Protein AF-A0A259DXG7-F1 (afdb_monomer_lite)

Foldseek 3Di:
DDDPDPPPFQALVNQDQDDADDDDPDPVCCVVCVPVVVVSRVVNVVSNVVSVVSVVRNVVVVVVVVVVVVVVVVVVPDDPVD

Radius of gyration: 23.28 Å; chains: 1; bounding box: 59×14×64 Å

pLDDT: mean 88.62, std 15.65, range [38.75, 98.5]

Structure (mmCIF, N/CA/C/O backbone):
data_AF-A0A259DXG7-F1
#
_entry.id   AF-A0A259DXG7-F1
#
loop_
_atom_site.group_PDB
_atom_site.id
_atom_site.type_symbol
_atom_site.label_atom_id
_atom_site.label_alt_id
_atom_site.label_comp_id
_atom_site.label_asym_id
_atom_site.label_entity_id
_atom_site.label_seq_id
_atom_site.pdbx_PDB_ins_code
_atom_site.Cartn_x
_atom_site.Cartn_y
_atom_site.Cartn_z
_atom_site.occupancy
_atom_site.B_iso_or_equiv
_atom_site.auth_seq_id
_atom_site.auth_comp_id
_atom_site.auth_asym_id
_atom_site.auth_atom_id
_atom_site.pdbx_PDB_model_num
ATOM 1 N N . MET A 1 1 ? 5.929 7.667 -39.073 1.00 38.75 1 MET A N 1
ATOM 2 C CA . MET A 1 1 ? 6.160 7.842 -37.624 1.00 38.75 1 MET A CA 1
ATOM 3 C C . MET A 1 1 ? 5.353 6.767 -36.910 1.00 38.75 1 MET A C 1
ATOM 5 O O . MET A 1 1 ? 4.134 6.820 -37.029 1.00 38.75 1 MET A O 1
ATOM 9 N N . PRO A 1 2 ? 5.961 5.742 -36.293 1.00 47.16 2 PRO A N 1
ATOM 10 C CA . PRO A 1 2 ? 5.193 4.744 -35.566 1.00 47.16 2 PRO A CA 1
ATOM 11 C C . PRO A 1 2 ? 4.770 5.359 -34.233 1.00 47.16 2 PRO A C 1
ATOM 13 O O . PRO A 1 2 ? 5.599 5.844 -33.469 1.00 47.16 2 PRO A O 1
ATOM 16 N N . VAL A 1 3 ? 3.465 5.400 -33.994 1.00 49.00 3 VAL A N 1
ATOM 17 C CA . VAL A 1 3 ? 2.905 5.807 -32.707 1.00 49.00 3 VAL A CA 1
ATOM 18 C C . VAL A 1 3 ? 3.184 4.645 -31.757 1.00 49.00 3 VAL A C 1
ATOM 20 O O . VAL A 1 3 ? 2.658 3.552 -31.967 1.00 49.00 3 VAL A O 1
ATOM 23 N N . CYS A 1 4 ? 4.073 4.837 -30.778 1.00 49.53 4 CYS A N 1
ATOM 24 C CA . CYS A 1 4 ? 4.272 3.864 -29.707 1.00 49.53 4 CYS A CA 1
ATOM 25 C C . CYS A 1 4 ? 2.911 3.600 -29.061 1.00 49.53 4 CYS A C 1
ATOM 27 O O . CYS A 1 4 ? 2.290 4.519 -28.527 1.00 49.53 4 CYS A O 1
ATOM 29 N N . GLY A 1 5 ? 2.426 2.363 -29.178 1.00 48.00 5 GLY A N 1
ATOM 30 C CA . GLY A 1 5 ? 1.182 1.943 -28.554 1.00 48.00 5 GLY A CA 1
ATOM 31 C C . GLY A 1 5 ? 1.297 2.153 -27.053 1.00 48.00 5 GLY A C 1
ATOM 32 O O . GLY A 1 5 ? 2.135 1.528 -26.406 1.00 48.00 5 GLY A O 1
ATOM 33 N N . VAL A 1 6 ? 0.485 3.061 -26.520 1.00 53.28 6 VAL A N 1
ATOM 34 C CA . VAL A 1 6 ? 0.313 3.225 -25.080 1.00 53.28 6 VAL A CA 1
ATOM 35 C C . VAL A 1 6 ? -0.258 1.907 -24.576 1.00 53.28 6 VAL A C 1
ATOM 37 O O . VAL A 1 6 ? -1.381 1.543 -24.928 1.00 53.28 6 VAL A O 1
ATOM 40 N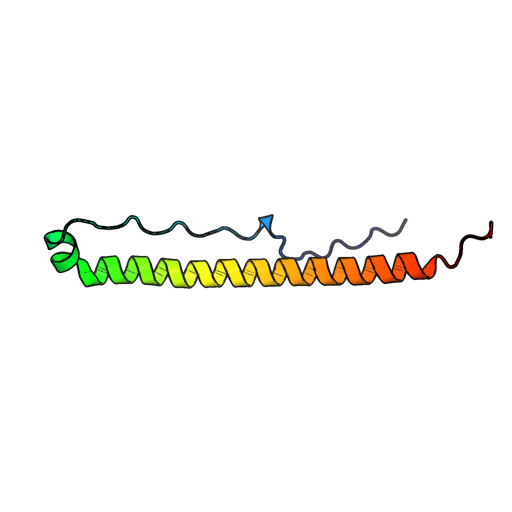 N . ALA A 1 7 ? 0.532 1.151 -23.817 1.00 55.31 7 ALA A N 1
ATOM 41 C CA . ALA A 1 7 ? -0.022 0.073 -23.020 1.00 55.31 7 ALA A CA 1
ATOM 42 C C . ALA A 1 7 ? -1.017 0.732 -22.056 1.00 55.31 7 ALA A C 1
ATOM 44 O O . ALA A 1 7 ? -0.629 1.575 -21.251 1.00 55.31 7 ALA A O 1
ATOM 45 N N . GLN A 1 8 ? -2.307 0.424 -22.203 1.00 56.97 8 GLN A N 1
ATOM 46 C CA . GLN A 1 8 ? -3.333 0.810 -21.235 1.00 56.97 8 GLN A CA 1
ATOM 47 C C . GLN A 1 8 ? -3.169 -0.101 -20.028 1.00 56.97 8 GLN A C 1
ATOM 49 O O . GLN A 1 8 ? -3.820 -1.136 -19.912 1.00 56.97 8 GLN A O 1
ATOM 54 N N . GLY A 1 9 ? -2.186 0.251 -19.218 1.00 61.62 9 GLY A N 1
ATOM 55 C CA . GLY A 1 9 ? -1.865 -0.406 -17.977 1.00 61.62 9 GLY A CA 1
ATOM 56 C C . GLY A 1 9 ? -2.356 0.401 -16.777 1.00 61.62 9 GLY A C 1
ATOM 57 O O . GLY A 1 9 ? -2.606 1.604 -16.898 1.00 61.62 9 GLY A O 1
ATOM 58 N N . ALA A 1 10 ? -2.563 -0.274 -15.649 1.00 67.38 10 ALA A N 1
ATOM 59 C CA . ALA A 1 10 ? -2.929 0.373 -14.399 1.00 67.38 10 ALA A CA 1
ATOM 60 C C . ALA A 1 10 ? -1.738 1.188 -13.892 1.00 67.38 10 ALA A C 1
ATOM 62 O O . ALA A 1 10 ? -0.716 0.646 -13.489 1.00 67.38 10 ALA A O 1
ATOM 63 N N . THR A 1 11 ? -1.866 2.505 -13.864 1.00 79.31 11 THR A N 1
ATOM 64 C CA . THR A 1 11 ? -0.851 3.373 -13.276 1.00 79.31 11 THR A CA 1
ATOM 65 C C . THR A 1 11 ? -1.066 3.493 -11.769 1.00 79.31 11 THR A C 1
ATOM 67 O O . THR A 1 11 ? -2.159 3.272 -11.254 1.00 79.31 11 THR A O 1
ATOM 70 N N . ALA A 1 12 ? -0.039 3.920 -11.027 1.00 84.50 12 ALA A N 1
ATOM 71 C CA . ALA A 1 12 ? -0.200 4.200 -9.596 1.00 84.50 12 ALA A CA 1
ATOM 72 C C . ALA A 1 12 ? -1.259 5.289 -9.316 1.00 84.50 12 ALA A C 1
ATOM 74 O O . ALA A 1 12 ? -1.797 5.341 -8.215 1.00 84.50 12 ALA A O 1
ATOM 75 N N . LEU A 1 13 ? -1.567 6.137 -10.307 1.00 87.75 13 LEU A N 1
ATOM 76 C CA . LEU A 1 13 ? -2.615 7.160 -10.227 1.00 87.75 13 LEU A CA 1
ATOM 77 C C . LEU A 1 13 ? -4.026 6.552 -10.248 1.00 87.75 13 LEU A C 1
ATOM 79 O O . LEU A 1 13 ? -4.963 7.197 -9.784 1.00 87.75 13 LEU A O 1
ATOM 83 N N . ASP A 1 14 ? -4.171 5.320 -10.742 1.00 87.75 14 ASP A N 1
ATOM 84 C CA . ASP A 1 14 ? -5.436 4.582 -10.766 1.00 87.75 14 ASP A CA 1
ATOM 85 C C . ASP A 1 14 ? -5.710 3.854 -9.437 1.00 87.75 14 ASP A C 1
ATOM 87 O O . ASP A 1 14 ? -6.819 3.375 -9.194 1.00 87.75 14 ASP A O 1
ATOM 91 N N . CYS A 1 15 ? -4.712 3.780 -8.550 1.00 94.44 15 CYS A N 1
ATOM 92 C CA . CYS 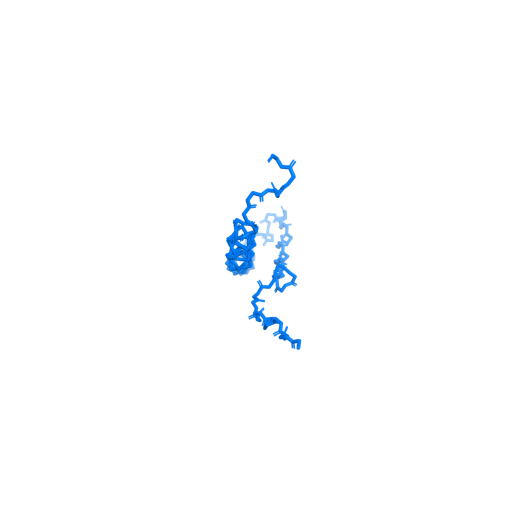A 1 15 ? -4.819 3.112 -7.259 1.00 94.44 15 CYS A CA 1
ATOM 93 C C . CYS A 1 15 ? -5.223 4.110 -6.166 1.00 94.44 15 CYS A C 1
ATOM 95 O O . CYS A 1 15 ? -4.429 4.957 -5.759 1.00 94.44 15 CYS A O 1
ATOM 97 N N . LEU A 1 16 ? -6.445 3.984 -5.642 1.00 93.50 16 LEU A N 1
ATOM 98 C CA . LEU A 1 16 ? -6.928 4.834 -4.552 1.00 93.50 16 LEU A CA 1
ATOM 99 C C . LEU A 1 16 ? -6.675 4.173 -3.183 1.00 93.50 16 LEU A C 1
ATOM 101 O O . LEU A 1 16 ? -7.160 3.060 -2.962 1.00 93.50 16 LEU A O 1
ATOM 105 N N . PRO A 1 17 ? -5.950 4.823 -2.254 1.00 95.69 17 PRO A N 1
ATOM 106 C CA . PRO A 1 17 ? -5.781 4.296 -0.906 1.00 95.69 17 PRO A CA 1
ATOM 107 C C . PRO A 1 17 ? -7.102 4.380 -0.122 1.00 95.69 17 PRO A C 1
ATOM 109 O O . PRO A 1 17 ? -7.764 5.422 -0.165 1.00 95.69 17 PRO A O 1
ATOM 112 N N . PRO A 1 18 ? -7.480 3.332 0.630 1.00 97.25 18 PRO A N 1
ATOM 113 C CA . PRO A 1 18 ? -8.654 3.391 1.490 1.00 97.25 18 PRO A CA 1
ATOM 114 C C . PRO A 1 18 ? -8.411 4.285 2.706 1.00 97.25 18 PRO A C 1
ATOM 116 O O . PRO A 1 18 ? -7.281 4.434 3.183 1.00 97.25 18 PRO A O 1
ATOM 119 N N . LEU A 1 19 ? -9.491 4.851 3.243 1.00 97.00 19 LEU A N 1
ATOM 120 C CA . LEU A 1 19 ? -9.440 5.648 4.464 1.00 97.00 19 LEU A CA 1
ATOM 121 C C . LEU A 1 19 ? -9.551 4.728 5.691 1.00 97.00 19 LEU A C 1
ATOM 123 O O . LEU A 1 19 ? -10.537 4.000 5.805 1.00 97.00 19 LEU A O 1
ATOM 127 N N . PRO A 1 20 ? -8.595 4.766 6.636 1.00 96.75 20 PRO A N 1
ATOM 128 C CA . PRO A 1 20 ? -8.716 4.009 7.874 1.00 96.75 20 PRO A CA 1
ATOM 129 C C . PRO A 1 20 ? -9.944 4.444 8.691 1.00 96.75 20 PRO A C 1
ATOM 131 O O . PRO A 1 20 ? -10.180 5.652 8.818 1.00 96.75 20 PRO A O 1
ATOM 134 N N . PRO A 1 21 ? -10.683 3.503 9.312 1.00 96.44 21 PRO A N 1
ATOM 135 C CA . PRO A 1 21 ? -11.748 3.842 10.244 1.00 96.44 21 PRO A CA 1
ATOM 136 C C . PR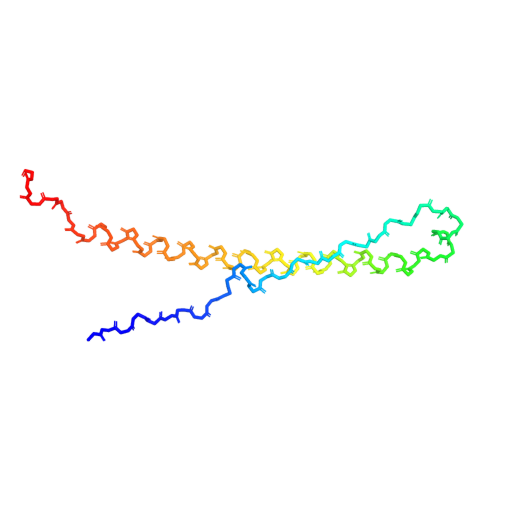O A 1 21 ? -11.205 4.643 11.431 1.00 96.44 21 PRO A C 1
ATOM 138 O O . PRO A 1 21 ? -10.095 4.400 11.918 1.00 96.44 21 PRO A O 1
ATOM 141 N N . ALA A 1 22 ? -11.998 5.590 11.932 1.00 94.44 22 ALA A N 1
ATOM 142 C CA . ALA A 1 22 ? -11.628 6.345 13.120 1.00 94.44 22 ALA A CA 1
ATOM 143 C C . ALA A 1 22 ? -11.631 5.430 14.363 1.00 94.44 22 ALA A C 1
ATOM 145 O O . ALA A 1 22 ? -12.547 4.624 14.542 1.00 94.44 22 ALA A O 1
ATOM 146 N N . PRO A 1 23 ? -10.640 5.545 15.262 1.00 92.94 23 PRO A N 1
ATOM 147 C CA . PRO A 1 23 ? -10.615 4.733 16.469 1.00 92.94 23 PRO A CA 1
ATOM 148 C C . PRO A 1 23 ? -11.756 5.116 17.421 1.00 92.94 23 PRO A C 1
ATOM 150 O O . PRO A 1 23 ? -11.895 6.274 17.815 1.00 92.94 23 PRO A O 1
ATOM 153 N N . VAL A 1 24 ? -12.521 4.118 17.871 1.00 95.50 24 VAL A N 1
ATOM 154 C CA . VAL A 1 24 ? -13.543 4.287 18.914 1.00 95.50 24 VAL A CA 1
ATOM 155 C C . VAL A 1 24 ? -12.896 4.104 20.289 1.00 95.50 24 VAL A C 1
ATOM 157 O O . VAL A 1 24 ? -12.571 2.990 20.710 1.00 95.50 24 VAL A O 1
ATOM 160 N N . THR A 1 25 ? -12.666 5.205 21.004 1.00 95.75 25 THR A N 1
ATOM 161 C CA . THR A 1 25 ? -11.940 5.205 22.288 1.00 95.75 25 THR A CA 1
ATOM 162 C C . THR A 1 25 ? -12.828 4.915 23.498 1.00 95.75 25 THR A C 1
ATOM 164 O O . THR A 1 25 ? -12.326 4.385 24.494 1.00 95.75 25 THR A O 1
ATOM 167 N N . ASP A 1 26 ? -14.136 5.153 23.402 1.00 97.69 26 ASP A N 1
ATOM 168 C CA . ASP A 1 26 ? -15.086 4.853 24.471 1.00 97.69 26 ASP A CA 1
ATOM 169 C C . ASP A 1 26 ? -15.355 3.345 24.608 1.00 97.69 26 ASP A C 1
ATOM 171 O O . ASP A 1 26 ? -15.622 2.635 23.637 1.00 97.69 26 ASP A O 1
ATOM 175 N N . ALA A 1 27 ? -15.269 2.840 25.838 1.00 97.12 27 ALA A N 1
ATOM 176 C CA . ALA A 1 27 ? -15.377 1.412 26.109 1.00 97.12 27 ALA A CA 1
ATOM 177 C C . ALA A 1 27 ? -16.820 0.898 26.037 1.00 97.12 27 ALA A C 1
ATOM 179 O O . ALA A 1 27 ? -17.020 -0.232 25.589 1.00 97.12 27 ALA A O 1
ATOM 180 N N . ALA A 1 28 ? -17.800 1.709 26.451 1.00 97.88 28 ALA A N 1
ATOM 181 C CA . ALA A 1 28 ? -19.209 1.333 26.391 1.00 97.88 28 ALA A CA 1
ATOM 182 C C . ALA A 1 28 ? -19.665 1.218 24.930 1.00 97.88 28 ALA A C 1
ATOM 184 O O . ALA A 1 28 ? -20.170 0.175 24.524 1.00 97.88 28 ALA A O 1
ATOM 185 N N . THR A 1 29 ? -19.333 2.219 24.115 1.00 97.12 29 THR A N 1
ATOM 186 C CA . THR A 1 29 ? -19.598 2.256 22.672 1.00 97.12 29 THR A CA 1
ATOM 187 C C . THR A 1 29 ? -18.945 1.074 21.954 1.00 97.12 29 THR A C 1
ATOM 189 O O . THR A 1 29 ? -19.594 0.393 21.167 1.00 97.12 29 THR A O 1
ATOM 192 N N . ARG A 1 30 ? -17.680 0.744 22.259 1.00 97.38 30 ARG A N 1
ATOM 193 C CA . ARG A 1 30 ? -17.033 -0.453 21.685 1.00 97.38 30 ARG A CA 1
ATOM 194 C C . ARG A 1 30 ? -17.708 -1.766 22.076 1.00 97.38 30 ARG A C 1
ATOM 196 O O . ARG A 1 30 ? -17.596 -2.741 21.336 1.00 97.38 30 ARG A O 1
ATOM 203 N N . ALA A 1 31 ? -18.284 -1.848 23.273 1.00 97.75 31 ALA A N 1
ATOM 204 C CA . ALA A 1 31 ? -18.964 -3.054 23.727 1.00 97.75 31 ALA A CA 1
ATOM 205 C C . ALA A 1 31 ? -20.333 -3.200 23.054 1.00 97.75 31 ALA A C 1
ATOM 207 O O . ALA A 1 31 ? -20.677 -4.304 22.640 1.00 97.75 31 ALA A O 1
ATOM 208 N N . GLU A 1 32 ? -21.062 -2.093 22.923 1.00 98.25 32 GLU A N 1
ATOM 209 C CA . GLU A 1 32 ? -22.382 -2.027 22.297 1.00 98.25 32 GLU A CA 1
ATOM 210 C C . GLU A 1 32 ? -22.315 -2.291 20.786 1.00 98.25 32 GLU A C 1
ATOM 212 O O . GLU A 1 32 ? -23.036 -3.152 20.294 1.00 98.25 32 GLU A O 1
ATOM 217 N N . TYR A 1 33 ? -21.382 -1.646 20.079 1.00 97.62 33 TYR A N 1
ATOM 218 C CA . TYR A 1 33 ? -21.272 -1.682 18.611 1.00 97.62 33 TYR A CA 1
ATOM 219 C C . TYR A 1 33 ? -20.114 -2.551 18.107 1.00 97.62 33 TYR A C 1
ATOM 221 O O . TYR A 1 33 ? -19.497 -2.277 17.076 1.00 97.62 33 TYR A O 1
ATOM 229 N N . ARG A 1 34 ? -19.734 -3.585 18.869 1.00 97.25 34 ARG A N 1
ATOM 230 C CA . ARG A 1 34 ? -18.544 -4.399 18.561 1.00 97.25 34 ARG A CA 1
ATOM 231 C C . ARG A 1 34 ? -18.594 -5.001 17.156 1.00 97.25 34 ARG A C 1
ATOM 233 O O . ARG A 1 34 ? -17.556 -5.100 16.504 1.00 97.25 34 ARG A O 1
ATOM 240 N N . THR A 1 35 ? -19.770 -5.449 16.729 1.00 98.19 35 THR A N 1
ATOM 241 C CA . THR A 1 35 ? -19.950 -6.133 15.446 1.00 98.19 35 THR A CA 1
ATOM 242 C C . THR A 1 35 ? -19.806 -5.155 14.289 1.00 98.19 35 THR A C 1
ATOM 244 O O . THR A 1 35 ? -19.054 -5.424 13.359 1.00 98.19 35 THR A O 1
ATOM 247 N N . GLU A 1 36 ? -20.475 -4.011 14.375 1.00 97.69 36 GLU A N 1
ATOM 248 C CA . GLU A 1 36 ? -20.485 -2.946 13.375 1.00 97.69 36 GLU A CA 1
ATOM 249 C C . GLU A 1 36 ? -19.084 -2.357 13.209 1.00 97.69 36 GLU A C 1
ATOM 251 O O . GLU A 1 36 ? -18.558 -2.316 12.100 1.00 97.69 36 GLU A O 1
ATOM 256 N N . ILE A 1 37 ? -18.428 -2.020 14.324 1.00 97.31 37 ILE A N 1
ATOM 257 C CA . ILE A 1 37 ? -17.033 -1.563 14.319 1.00 97.31 37 ILE A CA 1
ATOM 258 C C . ILE A 1 37 ? -16.144 -2.639 13.680 1.00 97.31 37 ILE A C 1
ATOM 260 O O . ILE A 1 37 ? -15.320 -2.340 12.823 1.00 97.31 37 ILE A O 1
ATOM 264 N N . GLY A 1 38 ? -16.321 -3.913 14.043 1.00 97.12 38 GLY A N 1
ATOM 265 C CA . GLY A 1 38 ? -15.562 -5.011 13.441 1.00 97.12 38 GLY A CA 1
ATOM 266 C C . GLY A 1 38 ? -15.734 -5.107 11.920 1.00 97.12 38 GLY A C 1
ATOM 267 O O . GLY A 1 38 ? -14.758 -5.352 11.209 1.00 97.12 38 GLY A O 1
ATOM 268 N N . GLN A 1 39 ? -16.946 -4.876 11.415 1.00 98.12 39 GLN A N 1
ATOM 269 C CA . GLN A 1 39 ? -17.238 -4.877 9.982 1.00 98.12 39 GLN A CA 1
ATOM 270 C C . GLN A 1 39 ? -16.563 -3.712 9.253 1.00 98.12 39 GLN A C 1
ATOM 272 O O . GLN A 1 39 ? -15.991 -3.940 8.189 1.00 98.12 39 GLN A O 1
ATOM 277 N N . GLU A 1 40 ? -16.548 -2.504 9.826 1.00 97.44 40 GLU A N 1
ATOM 278 C CA . GLU A 1 40 ? -15.847 -1.355 9.230 1.00 97.44 40 GLU A CA 1
ATOM 279 C C . GLU A 1 40 ? -14.340 -1.608 9.092 1.00 97.44 40 GLU A C 1
ATOM 281 O O . GLU A 1 40 ? -13.747 -1.347 8.045 1.00 97.44 40 GLU A O 1
ATOM 286 N N . PHE A 1 41 ? -13.712 -2.179 10.124 1.00 97.69 41 PHE A N 1
ATOM 287 C CA . PHE A 1 41 ? -12.296 -2.549 10.058 1.00 97.69 41 PHE A CA 1
ATOM 288 C C . PHE A 1 41 ? -12.037 -3.663 9.041 1.00 97.69 41 PHE A C 1
ATOM 290 O O . PHE A 1 41 ? -11.057 -3.591 8.301 1.00 97.69 41 PHE A O 1
ATOM 297 N N . SER A 1 42 ? -12.910 -4.673 8.972 1.00 98.12 42 SER A N 1
ATOM 298 C CA . SER A 1 42 ? -12.792 -5.734 7.967 1.00 98.12 42 SER A CA 1
ATOM 299 C C . SER A 1 42 ? -12.880 -5.173 6.547 1.00 98.12 42 SER A C 1
ATOM 301 O O . SER A 1 42 ? -12.034 -5.504 5.720 1.00 98.12 42 SER A O 1
ATOM 303 N N . ALA A 1 43 ? -13.845 -4.286 6.285 1.00 98.12 43 ALA A N 1
ATOM 304 C CA . ALA A 1 43 ? -14.004 -3.633 4.988 1.00 98.12 43 ALA A CA 1
ATOM 305 C C . ALA A 1 43 ? -12.745 -2.842 4.602 1.00 98.12 43 ALA A C 1
ATOM 307 O O . ALA A 1 43 ? -12.210 -3.027 3.510 1.00 98.12 43 ALA A O 1
ATOM 308 N N . TYR A 1 44 ? -12.196 -2.054 5.533 1.00 98.31 44 TYR A N 1
ATOM 309 C CA . TYR A 1 44 ? -10.932 -1.349 5.317 1.00 98.31 44 TYR A CA 1
ATOM 310 C C . TYR A 1 44 ? -9.779 -2.297 4.958 1.00 98.31 44 TYR A C 1
ATOM 312 O O . TYR A 1 44 ? -8.983 -1.991 4.071 1.00 98.31 44 TYR A O 1
ATOM 320 N N . PHE A 1 45 ? -9.661 -3.453 5.620 1.00 98.50 45 PHE A N 1
ATOM 321 C CA . PHE A 1 45 ? -8.594 -4.406 5.310 1.00 98.50 45 PHE A CA 1
ATOM 322 C C . PHE A 1 45 ? -8.749 -5.040 3.926 1.00 98.50 45 PHE A C 1
ATOM 324 O O . PHE A 1 45 ? -7.743 -5.244 3.241 1.00 98.50 45 PHE A O 1
ATOM 331 N N . ASP A 1 46 ? -9.974 -5.325 3.494 1.00 98.50 46 ASP A N 1
ATOM 332 C CA . ASP A 1 46 ? -10.238 -5.848 2.152 1.00 98.50 46 ASP A CA 1
ATOM 333 C C . ASP A 1 46 ? -9.907 -4.807 1.073 1.00 98.50 46 ASP A C 1
ATOM 335 O O . ASP A 1 46 ? -9.229 -5.116 0.084 1.00 98.50 46 ASP A O 1
ATOM 339 N N . GLU A 1 47 ? -10.300 -3.552 1.298 1.00 98.19 47 GLU A N 1
ATOM 340 C CA . GLU A 1 47 ? -9.963 -2.427 0.424 1.00 98.19 47 GLU A CA 1
ATOM 341 C C . GLU A 1 47 ? -8.453 -2.151 0.399 1.00 98.19 47 GLU A C 1
ATOM 343 O O . GLU A 1 47 ? -7.880 -1.920 -0.667 1.00 98.19 47 GLU A O 1
ATOM 348 N N . ALA A 1 48 ? -7.766 -2.253 1.541 1.00 98.31 48 ALA A N 1
ATOM 349 C CA . ALA A 1 48 ? -6.318 -2.062 1.623 1.00 98.31 48 ALA A CA 1
ATOM 350 C C . ALA A 1 48 ? -5.571 -3.125 0.817 1.00 98.31 48 ALA A C 1
ATOM 352 O O . ALA A 1 48 ? -4.620 -2.814 0.098 1.00 98.31 48 ALA A O 1
ATOM 353 N N . GLN A 1 49 ? -6.025 -4.378 0.869 1.00 98.44 49 GLN A N 1
ATOM 354 C CA . GLN A 1 49 ? -5.464 -5.424 0.022 1.00 98.44 49 GLN A CA 1
ATOM 355 C C . GLN A 1 49 ? -5.743 -5.169 -1.465 1.00 98.44 49 GLN A C 1
ATOM 357 O O . GLN A 1 49 ? -4.880 -5.442 -2.298 1.00 98.44 49 GLN A O 1
ATOM 362 N N . ALA A 1 50 ? -6.922 -4.648 -1.820 1.00 97.00 50 ALA A N 1
ATOM 363 C CA . ALA A 1 50 ? -7.229 -4.275 -3.200 1.00 97.00 50 ALA A CA 1
ATOM 364 C C . ALA A 1 50 ? -6.305 -3.159 -3.708 1.00 97.00 50 ALA A C 1
ATOM 366 O O . ALA A 1 50 ? -5.755 -3.274 -4.805 1.00 97.00 50 ALA A O 1
ATOM 367 N N . TYR A 1 51 ? -6.064 -2.142 -2.882 1.00 97.06 51 TYR A N 1
ATOM 368 C CA . TYR A 1 51 ? -5.121 -1.066 -3.169 1.00 97.06 51 TYR A CA 1
ATOM 369 C C . TYR A 1 51 ? -3.694 -1.586 -3.393 1.00 97.06 51 TYR A C 1
ATOM 371 O O . TYR A 1 51 ? -3.064 -1.247 -4.394 1.00 97.06 51 TYR A O 1
ATOM 379 N N . LEU A 1 52 ? -3.198 -2.470 -2.521 1.00 97.25 52 LEU A N 1
ATOM 380 C CA . LEU A 1 52 ? -1.858 -3.047 -2.672 1.00 97.25 52 LEU A CA 1
ATOM 381 C C . LEU A 1 52 ? -1.727 -3.886 -3.950 1.00 97.25 52 LEU A C 1
ATOM 383 O O . LEU A 1 52 ? -0.747 -3.738 -4.675 1.00 97.25 52 LEU A O 1
ATOM 387 N N . ARG A 1 53 ? -2.740 -4.695 -4.284 1.00 97.19 53 ARG A N 1
ATOM 388 C CA . ARG A 1 53 ? -2.760 -5.447 -5.551 1.00 97.19 53 ARG A CA 1
ATOM 389 C C . ARG A 1 53 ? -2.727 -4.527 -6.773 1.00 97.19 53 ARG A C 1
ATOM 391 O O . ARG A 1 53 ? -2.075 -4.861 -7.759 1.00 97.19 53 ARG A O 1
ATOM 398 N N . CYS A 1 54 ? -3.407 -3.382 -6.712 1.00 96.69 54 CYS A N 1
ATOM 399 C CA . CYS A 1 54 ? -3.348 -2.373 -7.769 1.00 96.69 54 CYS A CA 1
ATOM 400 C C . CYS A 1 54 ? -1.926 -1.812 -7.925 1.00 96.69 54 CYS A C 1
ATOM 402 O O . CYS A 1 54 ? -1.390 -1.787 -9.031 1.00 96.69 54 CYS A O 1
ATOM 404 N N . LEU A 1 55 ? -1.279 -1.432 -6.818 1.00 96.75 55 LEU A N 1
ATOM 405 C CA . LEU A 1 55 ? 0.094 -0.921 -6.850 1.00 96.75 55 LEU A CA 1
ATOM 406 C C . LEU A 1 55 ? 1.096 -1.952 -7.377 1.00 96.75 55 LEU A C 1
ATOM 408 O O . LEU A 1 55 ? 2.021 -1.589 -8.104 1.00 96.75 55 LEU A O 1
ATOM 412 N N . ASP A 1 56 ? 0.917 -3.227 -7.037 1.00 97.25 56 ASP A N 1
ATOM 413 C CA . ASP A 1 56 ? 1.761 -4.305 -7.551 1.00 97.25 56 ASP A CA 1
ATOM 414 C C . ASP A 1 56 ? 1.616 -4.466 -9.071 1.00 97.25 56 ASP A C 1
ATOM 416 O O . ASP A 1 56 ? 2.620 -4.660 -9.763 1.00 97.25 56 ASP A O 1
ATOM 420 N N . ALA A 1 57 ? 0.400 -4.325 -9.608 1.00 94.94 57 ALA A N 1
ATOM 421 C CA . ALA A 1 57 ? 0.170 -4.318 -11.052 1.00 94.94 57 ALA A CA 1
ATOM 422 C C . ALA A 1 57 ? 0.873 -3.126 -11.724 1.00 94.94 57 ALA A C 1
ATOM 424 O O . ALA A 1 57 ? 1.655 -3.324 -12.656 1.00 94.94 57 ALA A O 1
ATOM 425 N N . ALA A 1 58 ? 0.705 -1.917 -11.180 1.00 93.69 58 ALA A N 1
ATOM 426 C CA . ALA A 1 58 ? 1.368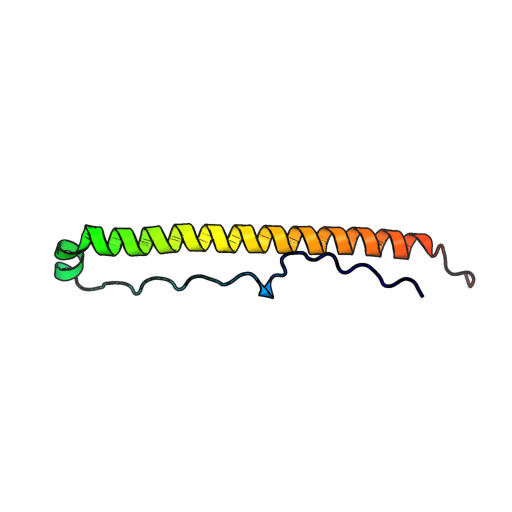 -0.717 -11.690 1.00 93.69 58 ALA A CA 1
ATOM 427 C C . ALA A 1 58 ? 2.896 -0.835 -11.668 1.00 93.69 58 ALA A C 1
ATOM 429 O O . ALA A 1 58 ? 3.596 -0.479 -12.619 1.00 93.69 58 ALA A O 1
ATOM 430 N N . ARG A 1 59 ? 3.442 -1.402 -10.589 1.00 95.56 59 ARG A N 1
ATOM 431 C CA . ARG A 1 59 ? 4.871 -1.692 -10.480 1.00 95.56 59 ARG A CA 1
ATOM 432 C C . ARG A 1 59 ? 5.332 -2.666 -11.562 1.00 95.56 59 ARG A C 1
ATOM 434 O O . ARG A 1 59 ? 6.425 -2.485 -12.107 1.00 95.56 59 ARG A O 1
ATOM 441 N N . ALA A 1 60 ? 4.565 -3.720 -11.830 1.00 94.75 60 ALA A N 1
ATOM 442 C CA . ALA A 1 60 ? 4.929 -4.727 -12.821 1.00 94.75 60 ALA A CA 1
ATOM 443 C C . ALA A 1 60 ? 5.027 -4.115 -14.225 1.00 94.75 60 ALA A C 1
ATOM 445 O O . ALA A 1 60 ? 5.989 -4.386 -14.943 1.00 94.75 60 ALA A O 1
ATOM 446 N N . GLU A 1 61 ? 4.101 -3.228 -14.579 1.00 90.88 61 GLU A N 1
ATOM 447 C CA . GLU A 1 61 ? 4.093 -2.541 -15.873 1.00 90.88 61 GLU A CA 1
ATOM 448 C C . GLU A 1 61 ? 5.317 -1.646 -16.072 1.00 90.88 61 GLU A C 1
ATOM 450 O O . GLU A 1 61 ? 6.044 -1.803 -17.056 1.00 90.88 61 GLU A O 1
ATOM 455 N N . VAL A 1 62 ? 5.620 -0.782 -15.097 1.00 93.56 62 VAL A N 1
ATOM 456 C CA . VAL A 1 62 ? 6.827 0.064 -15.129 1.00 93.56 62 VAL A CA 1
ATOM 457 C C . VAL A 1 62 ? 8.093 -0.794 -15.189 1.00 93.56 62 VAL A C 1
ATOM 459 O O . VAL A 1 62 ? 9.055 -0.462 -15.882 1.00 93.56 62 VAL A O 1
ATOM 462 N N . SER A 1 63 ? 8.104 -1.940 -14.502 1.00 95.50 63 SER A N 1
ATOM 463 C CA . SER A 1 63 ? 9.240 -2.866 -14.544 1.00 95.50 63 SER A CA 1
ATOM 464 C C . SER A 1 63 ? 9.472 -3.434 -15.950 1.00 95.50 63 SER A C 1
ATOM 466 O O . SER A 1 63 ? 10.623 -3.595 -16.361 1.00 95.50 63 SER A O 1
ATOM 468 N N . GLU A 1 64 ? 8.413 -3.724 -16.709 1.00 95.38 64 GLU A N 1
ATOM 469 C CA . GLU A 1 64 ? 8.532 -4.159 -18.106 1.00 95.38 64 GLU A CA 1
ATOM 470 C C . GLU A 1 64 ? 8.992 -3.031 -19.036 1.00 95.38 64 GLU A C 1
ATOM 472 O O . GLU A 1 64 ? 9.804 -3.269 -19.939 1.00 95.38 64 GLU A O 1
ATOM 477 N N . GLU A 1 65 ? 8.540 -1.799 -18.797 1.00 94.31 65 GLU A N 1
ATOM 478 C CA . GLU A 1 65 ? 9.012 -0.622 -19.531 1.00 94.31 65 GLU A CA 1
ATOM 479 C C . GLU A 1 65 ? 10.511 -0.387 -19.307 1.00 94.31 65 GLU A C 1
ATOM 481 O O . GLU A 1 65 ? 11.261 -0.239 -20.273 1.00 94.31 65 GLU A O 1
ATOM 486 N N . ILE A 1 66 ? 10.985 -0.480 -18.060 1.00 96.62 66 ILE A N 1
ATOM 487 C CA . ILE A 1 66 ? 12.41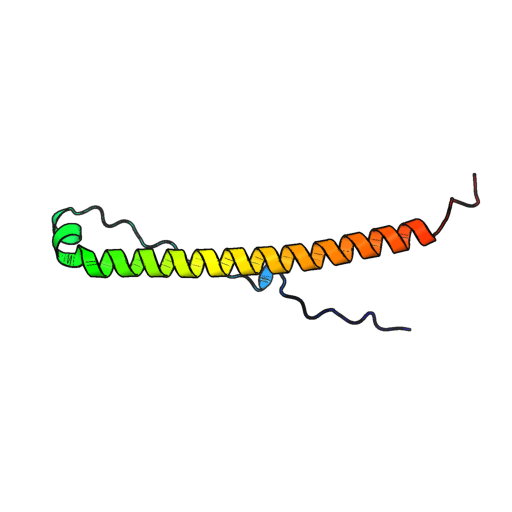4 -0.390 -17.726 1.00 96.62 66 ILE A CA 1
ATOM 488 C C . ILE A 1 66 ? 13.215 -1.463 -18.472 1.00 96.62 66 ILE A C 1
ATOM 490 O O . ILE A 1 66 ? 14.233 -1.160 -19.095 1.00 96.62 66 ILE A O 1
ATOM 494 N N . LYS A 1 67 ? 12.756 -2.722 -18.458 1.00 96.56 67 LYS A N 1
ATOM 495 C CA . LYS A 1 67 ? 13.427 -3.810 -19.192 1.00 96.56 67 LYS A CA 1
ATOM 496 C C . LYS A 1 67 ? 13.501 -3.522 -20.690 1.00 96.56 67 LYS A C 1
ATOM 498 O O . LYS A 1 67 ? 14.498 -3.870 -21.321 1.00 96.56 67 LYS A O 1
ATOM 503 N N . ARG A 1 68 ? 12.456 -2.925 -21.271 1.00 96.62 68 ARG A N 1
ATOM 504 C CA . ARG A 1 68 ? 12.445 -2.514 -22.680 1.00 96.62 68 ARG A CA 1
ATOM 505 C C . ARG A 1 68 ? 13.455 -1.400 -22.937 1.00 96.62 68 ARG A C 1
ATOM 507 O O . ARG A 1 68 ? 14.307 -1.583 -23.797 1.00 96.62 68 ARG A O 1
ATOM 514 N N . ALA A 1 69 ? 13.428 -0.335 -22.142 1.00 96.94 69 ALA A N 1
ATOM 515 C CA . ALA A 1 69 ? 14.353 0.788 -22.271 1.00 96.94 69 ALA A CA 1
ATOM 516 C C . ALA A 1 69 ? 15.824 0.349 -22.169 1.00 96.94 69 ALA A C 1
ATOM 518 O O . ALA A 1 69 ? 16.667 0.815 -22.931 1.00 96.94 69 ALA A O 1
ATOM 519 N N . ILE A 1 70 ? 16.134 -0.601 -21.277 1.00 96.44 70 ILE A N 1
ATOM 520 C CA . ILE A 1 70 ? 17.478 -1.185 -21.163 1.00 96.44 70 ILE A CA 1
ATOM 521 C C . ILE A 1 70 ? 17.892 -1.889 -22.462 1.00 96.44 70 ILE A C 1
ATOM 523 O O . ILE A 1 70 ? 19.012 -1.682 -22.928 1.00 96.44 70 ILE A O 1
ATOM 527 N N . ARG A 1 71 ? 17.014 -2.710 -23.057 1.00 96.75 71 ARG A N 1
ATOM 528 C CA . ARG A 1 71 ? 17.311 -3.388 -24.331 1.00 96.75 71 ARG A CA 1
ATOM 529 C C . ARG A 1 71 ? 17.525 -2.388 -25.462 1.00 96.75 71 ARG A C 1
ATOM 531 O O . ARG A 1 71 ? 18.464 -2.552 -26.235 1.00 96.75 71 ARG A O 1
ATOM 538 N N . ASP A 1 72 ? 16.691 -1.356 -25.526 1.00 96.12 72 ASP A N 1
ATOM 539 C CA . ASP A 1 72 ? 16.788 -0.316 -26.549 1.00 96.12 72 ASP A CA 1
ATOM 540 C C . ASP A 1 72 ? 18.105 0.466 -26.417 1.00 96.12 72 ASP A C 1
ATOM 542 O O . ASP A 1 72 ? 18.785 0.700 -27.413 1.00 96.12 72 ASP A O 1
ATOM 546 N N . TYR A 1 73 ? 18.524 0.789 -25.188 1.00 94.06 73 TYR A N 1
ATOM 547 C CA . TYR A 1 73 ? 19.819 1.423 -24.925 1.00 94.06 73 TYR A CA 1
ATOM 548 C C . TYR A 1 73 ? 20.998 0.527 -25.322 1.00 94.06 73 TYR A C 1
ATOM 550 O O . TYR A 1 73 ? 21.928 0.978 -25.984 1.00 94.06 73 TYR A O 1
ATOM 558 N N . GLN A 1 74 ? 20.956 -0.759 -24.967 1.00 94.69 74 GLN A N 1
ATOM 559 C CA . GLN A 1 74 ? 22.001 -1.721 -25.333 1.00 94.69 74 GLN A CA 1
ATOM 560 C C . GLN A 1 74 ? 22.125 -1.903 -26.852 1.00 94.69 74 GLN A C 1
ATOM 562 O O . GLN A 1 74 ? 23.224 -2.130 -27.357 1.00 94.69 74 GLN A O 1
ATOM 567 N N . ALA A 1 75 ? 21.018 -1.774 -27.587 1.00 94.56 75 ALA A N 1
ATOM 568 C CA . ALA A 1 75 ? 21.000 -1.879 -29.041 1.00 94.56 75 ALA A CA 1
ATOM 569 C C . ALA A 1 75 ? 21.697 -0.707 -29.757 1.00 94.56 75 ALA A C 1
ATOM 571 O O . ALA A 1 75 ? 22.008 -0.837 -30.940 1.00 94.56 75 ALA A O 1
ATOM 572 N N . LEU A 1 76 ? 21.980 0.407 -29.067 1.00 93.62 76 LEU A N 1
ATOM 573 C CA . LEU A 1 76 ? 22.744 1.524 -29.636 1.00 93.62 76 LEU A CA 1
ATOM 574 C C . LEU A 1 76 ? 24.197 1.139 -29.959 1.00 93.62 76 LEU A C 1
ATOM 576 O O . LEU A 1 76 ? 24.811 1.762 -30.823 1.00 93.62 76 LEU A O 1
ATOM 580 N N . GLY A 1 77 ? 24.730 0.098 -29.310 1.00 83.62 77 GLY A N 1
ATOM 581 C CA . GLY A 1 77 ? 26.129 -0.299 -29.450 1.00 83.62 77 GLY A CA 1
ATOM 582 C C . GLY A 1 77 ? 27.101 0.670 -28.757 1.00 83.62 77 GLY A C 1
ATOM 583 O O . GLY A 1 77 ? 26.677 1.616 -28.090 1.00 83.62 77 GLY A O 1
ATOM 584 N N . PRO A 1 78 ? 28.418 0.412 -28.839 1.00 78.06 78 PRO A N 1
ATOM 585 C CA . PRO A 1 78 ? 29.433 1.307 -28.288 1.00 78.06 78 PRO A CA 1
ATOM 586 C C . PRO A 1 78 ? 29.477 2.644 -29.042 1.00 78.06 78 PRO A C 1
ATOM 588 O O . PRO A 1 78 ? 29.179 2.699 -30.236 1.00 78.06 78 PRO A O 1
ATOM 591 N N . ASP A 1 79 ? 29.881 3.710 -28.344 1.00 74.00 79 ASP A N 1
ATOM 592 C CA . ASP A 1 79 ? 30.107 5.025 -28.952 1.00 74.00 79 ASP A CA 1
ATOM 593 C C . ASP A 1 79 ? 31.163 4.906 -30.069 1.00 74.00 79 ASP A C 1
ATOM 595 O O . ASP A 1 79 ? 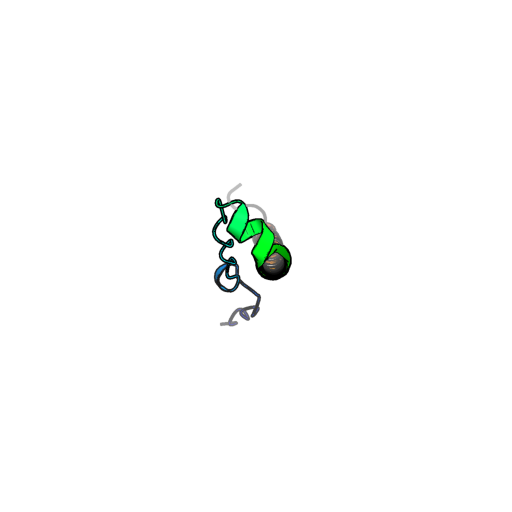32.276 4.444 -29.799 1.00 74.00 79 ASP A O 1
ATOM 599 N N . PRO A 1 80 ? 30.851 5.299 -31.318 1.00 66.00 80 PRO A N 1
ATOM 600 C CA . PRO A 1 80 ? 31.802 5.244 -32.424 1.00 66.00 80 PRO A CA 1
ATOM 601 C C . PRO A 1 80 ? 33.023 6.171 -32.263 1.00 66.00 80 PRO A C 1
ATOM 603 O O . PRO A 1 80 ? 33.917 6.112 -33.103 1.00 66.00 80 PRO A O 1
ATOM 606 N N . ALA A 1 81 ? 33.073 7.032 -31.237 1.00 65.50 81 ALA A N 1
ATOM 607 C CA . ALA A 1 81 ? 34.203 7.923 -30.953 1.00 65.50 81 ALA A CA 1
ATOM 608 C C . ALA A 1 81 ? 35.268 7.355 -29.982 1.00 65.50 81 ALA A C 1
ATOM 610 O O . ALA A 1 81 ? 36.175 8.098 -29.597 1.00 65.50 81 ALA A O 1
ATOM 611 N N . GLY A 1 82 ? 35.159 6.082 -29.578 1.00 54.81 82 GLY A N 1
ATOM 612 C CA . GLY A 1 82 ? 36.176 5.365 -28.790 1.00 54.81 82 GLY A CA 1
ATOM 613 C C . GLY A 1 82 ? 37.323 4.803 -29.621 1.00 54.81 82 GLY A C 1
ATOM 614 O O . GLY A 1 82 ? 37.034 4.126 -30.632 1.00 54.81 82 GLY A O 1
#

Secondary structure (DSSP, 8-state):
-----------GGG-PPPPPPPP---HHHHHHTHHHHHHHHHHHHHHHHHHHHHHHHHHHHHHHHHHHHHHHHHTT-S-TT-

Sequence (82 aa):
MPVCGVAQGATALDCLPPLPPAPVTDAATRAEYRTEIGQEFSAYFDEAQAYLRCLDAARAEVSEEIKRAIRDYQALGPDPAG